Protein AF-A0A7W2RHX0-F1 (afdb_monomer_lite)

Structure (mmCIF, N/CA/C/O backbone):
data_AF-A0A7W2RHX0-F1
#
_entry.id   AF-A0A7W2RHX0-F1
#
loop_
_atom_site.group_PDB
_atom_site.id
_atom_site.type_symbol
_atom_site.label_atom_id
_atom_site.label_alt_id
_atom_site.label_comp_id
_atom_site.label_asym_id
_atom_site.label_entity_id
_atom_site.label_seq_id
_atom_site.pdbx_PDB_ins_code
_atom_site.Cartn_x
_atom_site.Cartn_y
_atom_site.Cartn_z
_atom_site.occupancy
_atom_site.B_iso_or_equiv
_atom_site.auth_seq_id
_atom_site.auth_comp_id
_atom_site.auth_asym_id
_atom_site.auth_atom_id
_atom_site.pdbx_PDB_model_num
ATOM 1 N N . MET A 1 1 ? 0.664 -0.333 23.171 1.00 45.25 1 MET A N 1
ATOM 2 C CA . MET A 1 1 ? -0.673 -0.548 23.760 1.00 45.25 1 MET A CA 1
ATOM 3 C C . MET A 1 1 ? -0.783 0.353 24.976 1.00 45.25 1 MET A C 1
ATOM 5 O O . MET A 1 1 ? -0.048 0.143 25.928 1.00 45.25 1 MET A O 1
ATOM 9 N N . SER A 1 2 ? -1.565 1.429 24.883 1.00 47.72 2 SER A N 1
ATOM 10 C CA . SER A 1 2 ? -1.756 2.383 25.981 1.00 47.72 2 SER A CA 1
ATOM 11 C C . SER A 1 2 ? -2.879 1.866 26.875 1.00 47.72 2 SER A C 1
ATOM 13 O O . SER A 1 2 ? -4.022 1.793 26.433 1.00 47.72 2 SER A O 1
ATOM 15 N N . THR A 1 3 ? -2.561 1.454 28.100 1.00 50.91 3 THR A N 1
ATOM 16 C CA . THR A 1 3 ? -3.555 1.149 29.136 1.00 50.91 3 THR A CA 1
ATOM 17 C C . THR A 1 3 ? -3.892 2.443 29.871 1.00 50.91 3 THR A C 1
ATOM 19 O O . THR A 1 3 ? -3.377 2.704 30.957 1.00 50.91 3 THR A O 1
ATOM 22 N N . SER A 1 4 ? -4.690 3.303 29.242 1.00 60.25 4 SER A N 1
ATOM 23 C CA . SER A 1 4 ? -5.263 4.465 29.919 1.00 60.25 4 SER A CA 1
ATOM 24 C C . SER A 1 4 ? -6.520 4.035 30.666 1.00 60.25 4 SER A C 1
ATOM 26 O O . SER A 1 4 ? -7.445 3.524 30.036 1.00 60.25 4 SER A O 1
ATOM 28 N N . ASP A 1 5 ? -6.568 4.271 31.977 1.00 71.38 5 ASP A N 1
ATOM 29 C CA . ASP A 1 5 ? -7.815 4.250 32.745 1.00 71.38 5 ASP A CA 1
ATOM 30 C C . ASP A 1 5 ? -8.646 5.477 32.342 1.00 71.38 5 ASP A C 1
ATOM 32 O O . ASP A 1 5 ? -8.520 6.573 32.886 1.00 71.38 5 ASP A O 1
ATOM 36 N N . SER A 1 6 ? -9.367 5.332 31.236 1.00 82.12 6 SER A N 1
ATOM 37 C CA . SER A 1 6 ? -10.177 6.377 30.627 1.00 82.12 6 SER A CA 1
ATOM 38 C C . SER A 1 6 ? -11.304 5.717 29.853 1.00 82.12 6 SER A C 1
ATOM 40 O O . SER A 1 6 ? -11.085 4.776 29.092 1.00 82.12 6 SER A O 1
ATOM 42 N N . ALA A 1 7 ? -12.512 6.261 29.989 1.00 87.31 7 ALA A N 1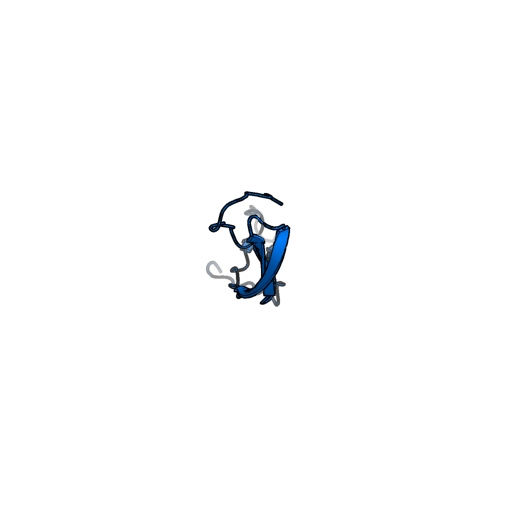
ATOM 43 C CA . ALA A 1 7 ? -13.662 5.844 29.191 1.00 87.31 7 ALA A CA 1
ATOM 44 C C . ALA A 1 7 ? -13.509 6.184 27.695 1.00 87.31 7 ALA A C 1
ATOM 46 O O . ALA A 1 7 ? -14.276 5.700 26.868 1.00 87.31 7 ALA A O 1
ATOM 47 N N . SER A 1 8 ? -12.534 7.028 27.341 1.00 89.31 8 SER A N 1
ATOM 48 C CA . SER A 1 8 ? -12.247 7.413 25.960 1.00 89.31 8 SER A CA 1
ATOM 49 C C . SER A 1 8 ? -10.810 7.077 25.574 1.00 89.31 8 SER A C 1
ATOM 51 O O . SER A 1 8 ? -9.876 7.260 26.357 1.00 89.31 8 SER A O 1
ATOM 53 N N . THR A 1 9 ? -10.646 6.603 24.343 1.00 91.06 9 THR A N 1
ATOM 54 C CA . THR A 1 9 ? -9.353 6.338 23.713 1.00 91.06 9 THR A CA 1
ATOM 55 C C . THR A 1 9 ? -9.422 6.727 22.242 1.00 91.06 9 THR A C 1
ATOM 57 O O . THR A 1 9 ? -10.505 6.782 21.654 1.00 91.06 9 THR A O 1
ATOM 60 N N . SER A 1 10 ? -8.272 7.009 21.643 1.00 91.94 10 SER A N 1
ATOM 61 C CA . SER A 1 10 ? -8.144 7.269 20.215 1.00 91.94 10 SER A CA 1
ATOM 62 C C . SER A 1 10 ? -6.963 6.491 19.653 1.00 91.94 10 SER A C 1
ATOM 64 O O . SER A 1 10 ? -5.979 6.212 20.340 1.00 91.94 10 SER A O 1
ATOM 66 N N . PHE A 1 11 ? -7.072 6.118 18.386 1.00 91.69 11 PHE A N 1
ATOM 67 C CA . PHE A 1 11 ? -5.993 5.499 17.635 1.00 91.69 11 PHE A CA 1
ATOM 68 C C . PHE A 1 11 ? -6.049 5.994 16.192 1.00 9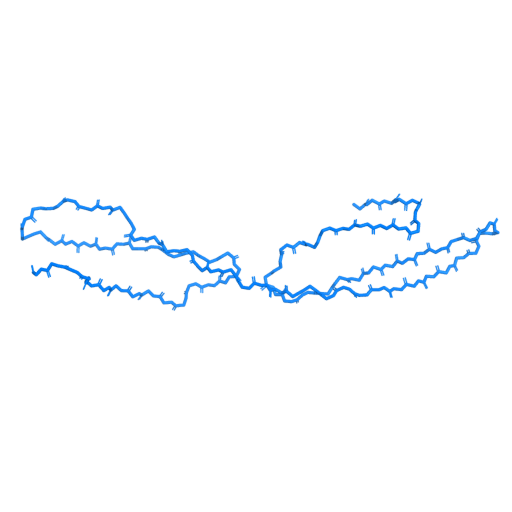1.69 11 PHE A C 1
ATOM 70 O O . PHE A 1 11 ? -7.080 6.484 15.732 1.00 91.69 11 PHE A O 1
ATOM 77 N N . ILE A 1 12 ? -4.928 5.869 15.493 1.00 93.62 12 ILE A N 1
ATOM 78 C CA . ILE A 1 12 ? -4.850 6.093 14.053 1.00 93.62 12 ILE A CA 1
ATOM 79 C C . ILE A 1 12 ? -4.829 4.717 13.395 1.00 93.62 12 ILE A C 1
ATOM 81 O O . ILE A 1 12 ? -4.044 3.858 13.799 1.00 93.62 12 ILE A O 1
ATOM 85 N N . THR A 1 13 ? -5.710 4.489 12.423 1.00 91.50 13 THR A N 1
ATOM 86 C CA . THR A 1 13 ? -5.726 3.245 11.645 1.00 91.50 13 THR A CA 1
ATOM 87 C C . THR A 1 13 ? -4.429 3.126 10.840 1.00 91.50 13 THR A C 1
ATOM 89 O O . THR A 1 13 ? -4.008 4.130 10.258 1.00 91.50 13 THR A O 1
ATOM 92 N N . PRO A 1 14 ? -3.783 1.948 10.796 1.00 90.12 14 PRO A N 1
ATOM 93 C CA . PRO A 1 14 ? -2.604 1.759 9.961 1.00 90.12 14 PRO A CA 1
ATOM 94 C C . PRO A 1 14 ? -2.980 1.788 8.474 1.00 90.12 14 PRO A C 1
ATOM 96 O O . PRO A 1 14 ? -4.150 1.671 8.109 1.00 90.12 14 PRO A O 1
ATOM 99 N N . GLU A 1 15 ? -1.967 1.913 7.623 1.00 88.19 15 GLU A N 1
ATOM 100 C CA . GLU A 1 15 ? -2.093 1.552 6.213 1.00 88.19 15 GLU A CA 1
ATOM 101 C C . GLU A 1 15 ? -2.312 0.036 6.108 1.00 88.19 15 GLU A C 1
ATOM 103 O O . GLU A 1 15 ? -1.659 -0.741 6.811 1.00 88.19 15 GLU A O 1
ATOM 108 N N . VAL A 1 16 ? -3.257 -0.376 5.267 1.00 89.25 16 VAL A N 1
ATOM 109 C CA . VAL A 1 16 ? -3.642 -1.778 5.070 1.00 89.25 16 VAL A CA 1
ATOM 110 C C . VAL A 1 16 ? -3.599 -2.086 3.581 1.00 89.25 16 VAL A C 1
ATOM 112 O O . VAL A 1 16 ? -4.010 -1.260 2.781 1.00 89.25 16 VAL A O 1
ATOM 115 N N . THR A 1 17 ? -3.125 -3.267 3.188 1.00 85.56 17 THR A N 1
ATOM 116 C CA . THR A 1 17 ? -3.096 -3.675 1.766 1.00 85.56 17 THR A CA 1
ATOM 117 C C . THR A 1 17 ? -4.414 -4.305 1.309 1.00 85.56 17 THR A C 1
ATOM 119 O O . THR A 1 17 ? -4.648 -4.502 0.121 1.00 85.56 17 THR A O 1
ATOM 122 N N . ASN A 1 18 ? -5.301 -4.629 2.253 1.00 88.94 18 ASN A N 1
ATOM 123 C CA . ASN A 1 18 ? -6.638 -5.174 2.031 1.00 88.94 18 ASN A CA 1
ATOM 124 C C . ASN A 1 18 ? -7.615 -4.568 3.048 1.00 88.94 18 ASN A C 1
ATOM 126 O O . ASN A 1 18 ? -7.195 -3.956 4.023 1.00 88.94 18 ASN A O 1
ATOM 130 N N . ASN A 1 19 ? -8.924 -4.748 2.851 1.00 93.50 19 ASN A N 1
ATOM 131 C CA . ASN A 1 19 ? -9.896 -4.369 3.878 1.00 93.50 19 ASN A CA 1
ATOM 132 C C . ASN A 1 19 ? -9.661 -5.193 5.152 1.00 93.50 19 ASN A C 1
ATOM 134 O O . ASN A 1 19 ? -9.596 -6.423 5.091 1.00 93.50 19 ASN A O 1
ATOM 138 N N . GLU A 1 20 ? -9.597 -4.525 6.300 1.00 95.75 20 GLU A N 1
ATOM 139 C CA . GLU A 1 20 ? -9.315 -5.144 7.594 1.00 95.75 20 GLU A CA 1
ATOM 140 C C . GLU A 1 20 ? -10.340 -4.745 8.659 1.00 95.75 20 GLU A C 1
ATOM 142 O O . GLU A 1 20 ? -10.972 -3.688 8.597 1.00 95.75 20 GLU A O 1
ATOM 147 N N . VAL A 1 21 ? -10.503 -5.604 9.667 1.00 96.75 21 VAL A N 1
ATOM 148 C CA . VAL A 1 21 ? -11.405 -5.371 10.800 1.00 96.75 21 VAL A CA 1
ATOM 149 C C . VAL A 1 21 ? -10.601 -5.346 12.092 1.00 96.75 21 VAL A C 1
ATOM 151 O O . VAL A 1 21 ? -9.991 -6.342 12.477 1.00 96.75 21 VAL A O 1
ATOM 154 N N . PHE A 1 22 ? -10.657 -4.221 12.801 1.00 95.94 22 PHE A N 1
ATOM 155 C CA . PHE A 1 22 ? -10.044 -4.052 14.116 1.00 95.94 22 PHE A CA 1
ATOM 156 C C . PHE A 1 22 ? -11.117 -4.201 15.191 1.00 95.94 22 PHE A C 1
ATOM 158 O O . PHE A 1 22 ? -12.135 -3.513 15.151 1.00 95.94 22 PHE A O 1
ATOM 165 N N . THR A 1 23 ? -10.900 -5.089 16.160 1.00 96.31 23 THR A N 1
ATOM 166 C CA . THR A 1 23 ? -11.820 -5.279 17.290 1.00 96.31 23 THR A CA 1
ATOM 167 C C . THR A 1 23 ? -11.214 -4.694 18.554 1.00 96.31 23 THR A C 1
ATOM 169 O O . THR A 1 23 ? -10.066 -4.985 18.887 1.00 96.31 23 THR A O 1
ATOM 172 N N . PHE A 1 24 ? -11.997 -3.893 19.267 1.00 95.00 24 PHE A N 1
ATOM 173 C CA . PHE A 1 24 ? -11.619 -3.309 20.547 1.00 95.00 24 PHE A CA 1
ATOM 174 C C . PHE A 1 24 ? -12.583 -3.779 21.627 1.00 95.00 24 PHE A C 1
ATOM 176 O O . PHE A 1 24 ? -13.786 -3.876 21.386 1.00 95.00 24 PHE A O 1
ATOM 183 N N . THR A 1 25 ? -12.051 -4.026 22.821 1.00 95.56 25 THR A N 1
ATOM 184 C CA . THR A 1 25 ? -12.827 -4.436 23.993 1.00 95.56 25 THR A CA 1
ATOM 185 C C . THR A 1 25 ? -12.723 -3.363 25.065 1.00 95.56 25 THR A C 1
ATOM 187 O O . THR A 1 25 ? -11.617 -3.002 25.472 1.00 95.56 25 THR A O 1
ATOM 190 N N . LEU A 1 26 ? -13.866 -2.877 25.541 1.00 94.81 26 LEU A N 1
ATOM 191 C CA . LEU A 1 26 ? -13.968 -2.075 26.753 1.00 94.81 26 LEU A CA 1
ATOM 192 C C . LEU A 1 26 ? -14.243 -3.010 27.929 1.00 94.81 26 LEU A C 1
ATOM 194 O O . LEU A 1 26 ? -15.209 -3.765 27.884 1.00 94.81 26 LEU A O 1
ATOM 198 N N . THR A 1 27 ? -13.438 -2.920 28.985 1.00 95.50 27 THR A N 1
ATOM 199 C CA . THR A 1 27 ? -13.707 -3.558 30.280 1.00 95.50 27 THR A CA 1
ATOM 200 C C . THR A 1 27 ? -13.977 -2.467 31.304 1.00 95.50 27 THR A C 1
ATOM 202 O O . THR A 1 27 ? -13.151 -1.573 31.472 1.00 95.50 27 THR A O 1
ATOM 205 N N . VAL A 1 28 ? -15.110 -2.543 31.995 1.00 95.44 28 VAL A N 1
ATOM 206 C CA . VAL A 1 28 ? -15.445 -1.674 33.130 1.00 95.44 28 VAL A CA 1
ATOM 207 C C . VAL A 1 28 ? -15.393 -2.483 34.420 1.00 95.44 28 VAL A C 1
ATOM 209 O O . VAL A 1 28 ? -15.836 -3.631 34.429 1.00 95.44 28 VAL A O 1
ATOM 212 N N . THR A 1 29 ? -14.870 -1.885 35.488 1.00 96.06 29 THR A N 1
ATOM 213 C CA . THR A 1 29 ? -14.787 -2.469 36.835 1.00 96.06 29 THR A CA 1
ATOM 214 C C . THR A 1 29 ? -15.466 -1.518 37.817 1.00 96.06 29 THR A C 1
ATOM 216 O O . THR A 1 29 ? -15.174 -0.323 37.784 1.00 96.06 29 THR A O 1
ATOM 219 N N . ASP A 1 30 ? -16.372 -2.008 38.663 1.00 96.69 30 ASP A N 1
ATOM 220 C CA . ASP A 1 30 ? -16.992 -1.195 39.716 1.00 96.69 30 ASP A CA 1
ATOM 221 C C . ASP A 1 30 ? -16.130 -1.123 40.993 1.00 96.69 30 ASP A C 1
ATOM 223 O O . ASP A 1 30 ? -15.062 -1.730 41.097 1.00 96.69 30 ASP A O 1
ATOM 227 N N . ASN A 1 31 ? -16.580 -0.353 41.986 1.00 96.19 31 ASN A N 1
ATOM 228 C CA . ASN A 1 31 ? -15.857 -0.161 43.248 1.00 96.19 31 ASN A CA 1
ATOM 229 C C . ASN A 1 31 ? -15.898 -1.382 44.184 1.00 96.19 31 ASN A C 1
ATOM 231 O O . ASN A 1 31 ? -15.229 -1.367 45.218 1.00 96.19 31 ASN A O 1
ATOM 235 N N . GLU A 1 32 ? -16.687 -2.403 43.855 1.00 97.81 32 GLU A N 1
ATOM 236 C CA . GLU A 1 32 ? -16.739 -3.686 44.562 1.00 97.81 32 GLU A CA 1
ATOM 237 C C . GLU A 1 32 ? -15.909 -4.762 43.835 1.00 97.81 32 GLU A C 1
ATOM 239 O O . GLU A 1 32 ? -15.760 -5.880 44.330 1.00 97.81 32 GLU A O 1
ATOM 244 N N . GLY A 1 33 ? -15.301 -4.409 42.695 1.00 96.38 33 GLY A N 1
ATOM 245 C CA . GLY A 1 33 ? -14.415 -5.260 41.908 1.00 96.38 33 GLY A CA 1
ATOM 246 C C . GLY A 1 33 ? -15.126 -6.122 40.863 1.00 96.38 33 GLY A C 1
ATOM 247 O O . GLY A 1 33 ? -14.465 -6.946 40.224 1.00 96.38 33 GLY A O 1
ATOM 248 N N . ALA A 1 34 ? -16.436 -5.959 40.655 1.00 97.94 34 ALA A N 1
ATOM 249 C CA . ALA A 1 34 ? -17.143 -6.659 39.588 1.00 97.94 34 ALA A CA 1
ATOM 250 C C . ALA A 1 34 ? -16.811 -6.035 38.229 1.00 97.94 34 ALA A C 1
ATOM 252 O O . ALA A 1 34 ? -16.650 -4.821 38.113 1.00 97.94 34 ALA A O 1
ATOM 253 N N . THR A 1 35 ? -16.719 -6.865 37.186 1.00 97.81 35 THR A N 1
ATOM 254 C CA . THR A 1 35 ? -16.339 -6.416 35.842 1.00 97.81 35 THR A CA 1
ATOM 255 C C . THR A 1 35 ? -17.372 -6.775 34.783 1.00 97.81 35 THR A C 1
ATOM 257 O O . THR A 1 35 ? -18.104 -7.762 34.895 1.00 97.81 35 THR A O 1
ATOM 260 N N . LYS A 1 36 ? -17.424 -5.972 33.719 1.00 98.12 36 LYS A N 1
ATOM 261 C CA . LYS A 1 36 ? -18.199 -6.262 32.509 1.00 98.12 36 LYS A CA 1
ATOM 262 C C . LYS A 1 36 ? -17.437 -5.797 31.276 1.00 98.12 36 LYS A C 1
ATOM 264 O O . LYS A 1 36 ? -16.691 -4.824 31.344 1.00 98.12 36 LYS A O 1
ATOM 269 N N . THR A 1 37 ? -17.645 -6.479 30.154 1.00 97.50 37 THR A N 1
ATOM 270 C CA . THR A 1 37 ? -17.000 -6.149 28.882 1.00 97.50 37 THR A CA 1
ATOM 271 C C . THR A 1 37 ? -18.006 -5.868 27.776 1.00 97.50 37 THR A C 1
ATOM 273 O O . THR A 1 37 ? -19.089 -6.455 27.768 1.00 97.50 37 THR A O 1
ATOM 276 N N . ASP A 1 38 ? -17.615 -5.032 26.821 1.00 97.56 38 ASP A N 1
ATOM 277 C CA . ASP A 1 38 ? -18.307 -4.829 25.548 1.00 97.56 38 ASP A CA 1
ATOM 278 C C . ASP A 1 38 ? -17.290 -4.675 24.408 1.00 97.56 38 ASP A C 1
ATOM 280 O O . ASP A 1 38 ? -16.142 -4.291 24.650 1.00 97.56 38 ASP A O 1
ATOM 284 N N . THR A 1 39 ? -17.686 -4.992 23.176 1.00 97.19 39 THR A N 1
ATOM 285 C CA . THR A 1 39 ? -16.791 -4.982 22.009 1.00 97.19 39 THR A CA 1
ATOM 286 C C . THR A 1 39 ? -17.315 -4.106 20.886 1.00 97.19 39 THR A C 1
ATOM 288 O O . THR A 1 39 ? -18.499 -4.147 20.563 1.00 97.19 39 THR A O 1
ATOM 291 N N . ILE A 1 40 ? -16.408 -3.402 20.213 1.00 96.50 40 ILE A N 1
ATOM 292 C CA . ILE A 1 40 ? -16.688 -2.653 18.987 1.00 96.50 40 ILE A CA 1
ATOM 293 C C . ILE A 1 40 ? -15.765 -3.113 17.858 1.00 96.50 40 ILE A C 1
ATOM 295 O O . ILE A 1 40 ? -14.592 -3.419 18.080 1.00 96.50 40 ILE A O 1
ATOM 299 N N . THR A 1 41 ? -16.292 -3.133 16.636 1.00 97.12 41 THR A N 1
ATOM 300 C CA . THR A 1 41 ? -15.537 -3.426 15.413 1.00 97.12 41 THR A CA 1
ATOM 301 C C . THR A 1 41 ? -15.376 -2.171 14.566 1.00 97.12 41 THR A C 1
ATOM 303 O O . THR A 1 41 ? -16.360 -1.487 14.279 1.00 97.12 41 THR A O 1
ATOM 306 N N . ILE A 1 42 ? -14.157 -1.911 14.107 1.00 97.19 42 ILE A N 1
ATOM 307 C CA . ILE A 1 42 ? -13.820 -0.845 13.165 1.00 97.19 42 ILE A CA 1
ATOM 308 C C . ILE A 1 42 ? -13.445 -1.493 11.832 1.00 97.19 42 ILE A C 1
ATOM 310 O O . ILE A 1 42 ? -12.474 -2.244 11.763 1.00 97.19 42 ILE A O 1
ATOM 314 N N . ASN A 1 43 ? -14.217 -1.206 10.782 1.00 96.56 43 ASN A N 1
ATOM 315 C CA . ASN A 1 43 ? -13.931 -1.665 9.422 1.00 96.56 43 ASN A CA 1
ATOM 316 C C . ASN A 1 43 ? -13.035 -0.634 8.727 1.00 96.56 43 ASN A C 1
ATOM 318 O O . ASN A 1 43 ? -13.470 0.494 8.482 1.00 96.56 43 ASN A O 1
ATOM 322 N N . VAL A 1 44 ? -11.798 -1.015 8.424 1.00 95.94 44 VAL A N 1
ATOM 323 C CA . VAL A 1 44 ? -10.818 -0.189 7.716 1.00 95.94 44 VAL A CA 1
ATOM 324 C C . VAL A 1 44 ? -10.772 -0.659 6.269 1.00 95.94 44 VAL A C 1
ATOM 326 O O . VAL A 1 44 ? -10.374 -1.784 5.984 1.00 95.94 44 VAL A O 1
ATOM 329 N N . ASN 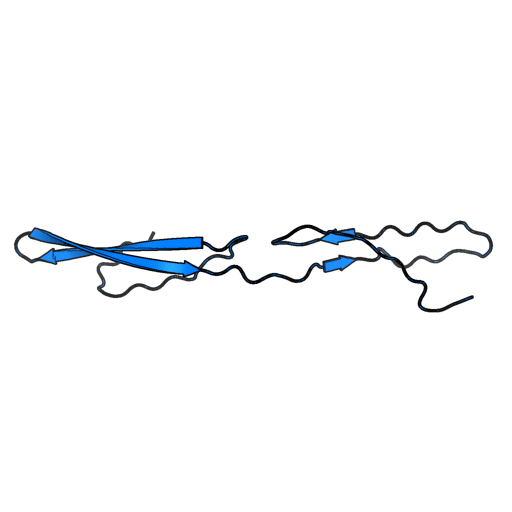A 1 45 ? -11.220 0.194 5.352 1.00 94.69 45 ASN A N 1
ATOM 330 C CA . ASN A 1 45 ? -11.167 -0.105 3.925 1.00 94.69 45 ASN A CA 1
ATOM 331 C C . ASN A 1 45 ? -9.788 0.262 3.374 1.00 94.69 45 ASN A C 1
ATOM 333 O O . ASN A 1 45 ? -9.301 1.359 3.659 1.00 94.69 45 ASN A O 1
ATOM 337 N N . ASN A 1 46 ? -9.203 -0.612 2.552 1.00 92.44 46 ASN A N 1
ATOM 338 C CA . ASN A 1 46 ? -8.043 -0.230 1.757 1.00 92.44 46 ASN A CA 1
ATOM 339 C C . ASN A 1 46 ? -8.454 0.846 0.738 1.00 92.44 46 ASN A C 1
ATOM 341 O O . ASN A 1 46 ? -9.530 0.777 0.133 1.00 92.44 46 ASN A O 1
ATOM 345 N N . VAL A 1 47 ? -7.580 1.826 0.538 1.00 92.69 47 VAL A N 1
ATOM 346 C CA . VAL A 1 47 ? -7.707 2.857 -0.487 1.00 92.69 47 VAL A CA 1
ATOM 347 C C . VAL A 1 47 ? -6.529 2.702 -1.436 1.0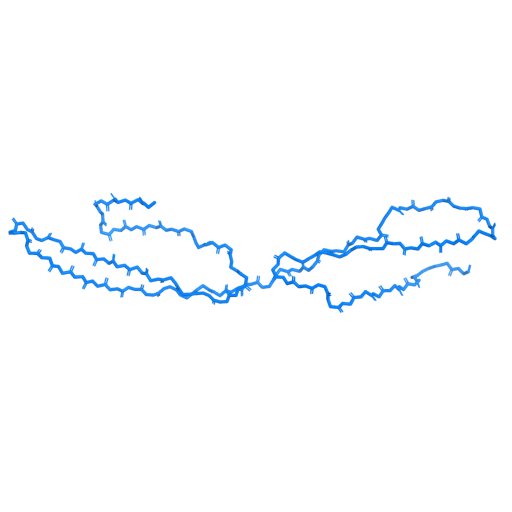0 92.69 47 VAL A C 1
ATOM 349 O O . VAL A 1 47 ? -5.400 2.957 -1.044 1.00 92.69 47 VAL A O 1
ATOM 352 N N . ASN A 1 48 ? -6.821 2.323 -2.684 1.00 91.62 48 ASN A N 1
ATOM 353 C CA . ASN A 1 48 ? -5.807 2.053 -3.700 1.00 91.62 48 ASN A CA 1
ATOM 354 C C . ASN A 1 48 ? -4.837 3.228 -3.884 1.00 91.62 48 ASN A C 1
ATOM 356 O O . ASN A 1 48 ? -5.274 4.338 -4.224 1.00 91.62 48 ASN A O 1
ATOM 360 N N . ILE A 1 49 ? -3.536 2.961 -3.792 1.00 90.62 49 ILE A N 1
ATOM 361 C CA . ILE A 1 49 ? -2.488 3.932 -4.113 1.00 90.62 49 ILE A CA 1
ATOM 362 C C . ILE A 1 49 ? -2.126 3.806 -5.600 1.00 90.62 49 ILE A C 1
ATOM 364 O O . ILE A 1 49 ? -2.135 2.733 -6.194 1.00 90.62 49 ILE A O 1
ATOM 368 N N . LEU A 1 50 ? -1.901 4.939 -6.274 1.00 94.31 50 LEU A N 1
ATOM 369 C CA . LEU A 1 50 ? -1.506 4.907 -7.685 1.00 94.31 50 LEU A CA 1
ATOM 370 C C . LEU A 1 50 ? -0.066 4.393 -7.821 1.00 94.31 50 LEU A C 1
ATOM 372 O O . LEU A 1 50 ? 0.796 4.817 -7.045 1.00 94.31 50 LEU A O 1
ATOM 376 N N . PRO A 1 51 ? 0.238 3.578 -8.848 1.00 97.25 51 PRO A N 1
ATOM 377 C CA . PRO A 1 51 ? 1.605 3.155 -9.095 1.00 97.25 51 PRO A CA 1
ATOM 378 C C . PRO A 1 51 ? 2.480 4.350 -9.489 1.00 97.25 51 PRO A C 1
ATOM 380 O O . PRO A 1 51 ? 2.040 5.292 -10.155 1.00 97.25 51 PRO A O 1
ATOM 383 N N . SER A 1 52 ? 3.756 4.276 -9.131 1.00 98.00 52 SER A N 1
ATOM 384 C CA . SER A 1 52 ? 4.792 5.195 -9.594 1.00 98.00 52 SER A CA 1
ATOM 385 C C . SER A 1 52 ? 5.472 4.636 -10.841 1.00 98.00 52 SER A C 1
ATOM 387 O O . SER A 1 52 ? 5.837 3.459 -10.882 1.00 98.00 52 SER A O 1
ATOM 389 N N . ALA A 1 53 ? 5.660 5.486 -11.851 1.00 98.44 53 ALA A N 1
ATOM 390 C CA . ALA A 1 53 ? 6.333 5.148 -13.100 1.00 98.44 53 ALA A CA 1
ATOM 391 C C . ALA A 1 53 ? 7.662 5.902 -13.224 1.00 98.44 53 ALA A 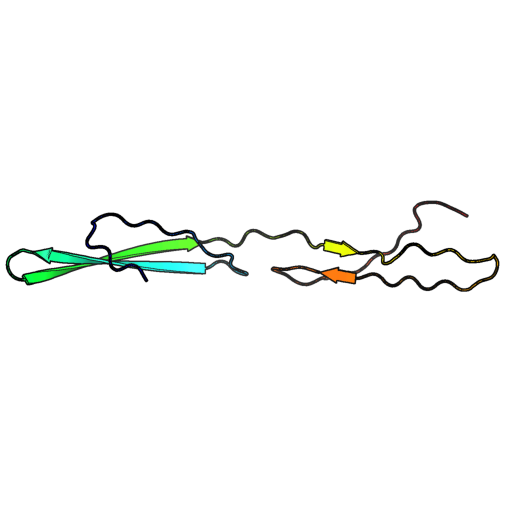C 1
ATOM 393 O O . ALA A 1 53 ? 7.726 7.117 -13.032 1.00 98.44 53 ALA A O 1
ATOM 394 N N . ASN A 1 54 ? 8.719 5.186 -13.598 1.00 98.31 54 ASN A N 1
ATOM 395 C CA . ASN A 1 54 ? 10.050 5.728 -13.837 1.00 98.31 54 ASN A CA 1
ATOM 396 C C . ASN A 1 54 ? 10.551 5.265 -15.211 1.00 98.31 54 ASN A C 1
ATOM 398 O O . ASN A 1 54 ? 10.764 4.076 -15.432 1.00 98.31 54 ASN A O 1
ATOM 402 N N . ALA A 1 55 ? 10.756 6.205 -16.135 1.00 98.31 55 ALA A N 1
ATOM 403 C CA . ALA A 1 55 ? 11.217 5.917 -17.496 1.00 98.31 55 ALA A CA 1
ATOM 404 C C . ALA A 1 55 ? 12.743 5.701 -17.610 1.00 98.31 55 ALA A C 1
ATOM 406 O O . ALA A 1 55 ? 13.254 5.494 -18.710 1.00 98.31 55 ALA A O 1
ATOM 407 N N . GLY A 1 56 ? 13.474 5.755 -16.495 1.00 97.94 56 GLY A N 1
ATOM 408 C CA . GLY A 1 56 ? 14.932 5.751 -16.479 1.00 97.94 56 GLY A CA 1
ATOM 409 C C . GLY A 1 56 ? 15.525 7.141 -16.724 1.00 97.94 56 GLY A C 1
ATOM 410 O O . GLY A 1 56 ? 14.822 8.151 -16.781 1.00 97.94 56 GLY A O 1
ATOM 411 N N . ALA A 1 57 ? 16.852 7.202 -16.827 1.00 97.75 57 ALA A N 1
ATOM 412 C CA . ALA A 1 57 ? 17.562 8.449 -17.091 1.00 97.75 57 ALA A CA 1
ATOM 413 C C . ALA A 1 57 ? 17.459 8.854 -18.569 1.00 97.75 57 ALA A C 1
ATOM 415 O O . ALA A 1 57 ? 17.447 8.007 -19.463 1.00 97.75 57 ALA A O 1
ATOM 416 N N . ASN A 1 58 ? 17.468 10.163 -18.822 1.00 97.94 58 ASN A N 1
ATOM 417 C CA . ASN A 1 58 ? 17.579 10.691 -20.179 1.00 97.94 58 ASN A CA 1
ATOM 418 C C . ASN A 1 58 ? 18.903 10.244 -20.813 1.00 97.94 58 ASN A C 1
ATOM 420 O O . ASN A 1 58 ? 19.947 10.252 -20.160 1.00 97.94 58 ASN A O 1
ATOM 424 N N . GLN A 1 59 ? 18.857 9.895 -22.097 1.00 97.69 59 GLN A N 1
ATOM 425 C CA . GLN A 1 59 ? 20.015 9.421 -22.851 1.00 97.69 59 GLN A CA 1
ATOM 426 C C . GLN A 1 59 ? 20.413 10.447 -23.916 1.00 97.69 59 GLN A C 1
ATOM 428 O O . GLN A 1 59 ? 19.558 11.106 -24.505 1.00 97.69 59 GLN A O 1
ATOM 433 N N . ILE A 1 60 ? 21.715 10.567 -24.166 1.00 97.81 60 ILE A N 1
ATOM 434 C CA . ILE A 1 60 ? 22.281 11.332 -25.281 1.00 97.81 60 ILE A CA 1
ATOM 435 C C . ILE A 1 60 ? 23.082 10.336 -26.114 1.00 97.81 60 ILE A C 1
ATOM 437 O O . ILE A 1 60 ? 24.000 9.705 -25.594 1.00 97.81 60 ILE A O 1
ATOM 441 N N . VAL A 1 61 ? 22.723 10.180 -27.386 1.00 97.69 61 VAL A N 1
ATOM 442 C CA . VAL A 1 61 ? 23.346 9.222 -28.308 1.00 97.69 61 VAL A CA 1
ATOM 443 C C . VAL A 1 61 ? 23.604 9.881 -29.659 1.00 97.69 61 VAL A C 1
ATOM 445 O O . VAL A 1 61 ? 22.932 10.849 -30.013 1.00 97.69 61 VAL A O 1
ATOM 448 N N . ASN A 1 62 ? 24.570 9.354 -30.408 1.00 98.12 62 ASN A N 1
ATOM 449 C CA . ASN A 1 62 ? 24.810 9.767 -31.791 1.00 98.12 62 ASN A CA 1
ATOM 450 C C . ASN A 1 62 ? 23.837 9.050 -32.739 1.00 98.12 62 ASN A C 1
ATOM 452 O O . ASN A 1 62 ? 23.250 8.021 -32.384 1.00 98.12 62 ASN A O 1
ATOM 456 N N . GLU A 1 63 ? 23.694 9.552 -33.963 1.00 96.50 63 GLU A N 1
ATOM 457 C CA . GLU A 1 63 ? 22.914 8.886 -35.002 1.00 96.50 63 GLU A CA 1
ATOM 458 C C . GLU A 1 63 ? 23.420 7.464 -35.293 1.00 96.50 63 GLU A C 1
ATOM 460 O O . GLU A 1 63 ? 24.590 7.140 -35.084 1.00 96.50 63 GLU A O 1
ATOM 465 N N . ASN A 1 64 ? 22.524 6.604 -35.789 1.00 96.88 64 ASN A N 1
ATOM 466 C CA . ASN A 1 64 ? 22.804 5.191 -36.076 1.00 96.88 64 ASN A CA 1
ATOM 467 C C . ASN A 1 64 ? 23.287 4.376 -34.857 1.00 96.88 64 ASN A C 1
ATOM 469 O O . ASN A 1 64 ? 23.952 3.353 -35.020 1.00 96.88 64 ASN A O 1
ATOM 473 N N . THR A 1 65 ? 22.938 4.811 -33.643 1.00 98.00 65 THR A N 1
ATOM 474 C CA . THR A 1 65 ? 23.192 4.074 -32.399 1.00 98.00 65 THR A CA 1
ATOM 475 C C . THR A 1 65 ? 21.935 3.320 -31.971 1.00 98.00 65 THR A C 1
ATOM 477 O O . THR A 1 65 ? 20.844 3.887 -31.950 1.00 98.00 65 THR A O 1
ATOM 480 N N . GLU A 1 66 ? 22.079 2.047 -31.603 1.00 97.44 66 GLU A N 1
ATOM 481 C CA . GLU A 1 66 ? 21.004 1.285 -30.961 1.00 97.44 66 GLU A CA 1
ATOM 482 C C . GLU A 1 66 ? 20.766 1.805 -29.534 1.00 97.44 66 GLU A C 1
ATOM 484 O O . GLU A 1 66 ? 21.704 1.946 -28.748 1.00 97.44 66 GLU A O 1
ATOM 489 N N . VAL A 1 67 ? 19.505 2.089 -29.196 1.00 97.19 67 VAL A N 1
ATOM 490 C CA . VAL A 1 67 ? 19.094 2.603 -27.882 1.00 97.19 67 VAL A CA 1
ATOM 491 C C . VAL A 1 67 ? 18.190 1.587 -27.201 1.00 97.19 67 VAL A C 1
ATOM 493 O O . VAL A 1 67 ? 17.199 1.146 -27.779 1.00 97.19 67 VAL A O 1
ATOM 496 N N . SER A 1 68 ? 18.494 1.266 -25.944 1.00 97.12 68 SER A N 1
ATOM 497 C CA . SER A 1 68 ? 17.623 0.467 -25.081 1.00 97.12 68 SER A CA 1
ATOM 498 C C . SER A 1 68 ? 16.983 1.355 -24.015 1.00 97.12 68 SER A C 1
ATOM 500 O O . SER A 1 68 ? 17.665 2.147 -23.360 1.00 97.12 68 SER A O 1
ATOM 502 N N . LEU A 1 69 ? 15.666 1.234 -23.844 1.00 97.31 69 LEU A N 1
ATOM 503 C CA . LEU A 1 69 ? 14.909 1.917 -22.796 1.00 97.31 69 LEU A CA 1
ATOM 504 C C . LEU A 1 69 ? 14.619 0.926 -21.672 1.00 97.31 69 LEU A C 1
ATOM 506 O O . LEU A 1 69 ? 14.033 -0.131 -21.905 1.00 97.31 69 LEU A O 1
ATOM 510 N N . LEU A 1 70 ? 15.003 1.283 -20.448 1.00 96.56 70 LEU A N 1
ATOM 511 C CA . LEU A 1 70 ? 14.743 0.477 -19.262 1.00 96.56 70 LEU A CA 1
ATOM 512 C C . LEU A 1 70 ? 13.933 1.294 -18.260 1.00 96.56 70 LEU A C 1
ATOM 514 O O . LEU A 1 70 ? 14.463 2.170 -17.579 1.00 96.56 70 LEU A O 1
ATOM 518 N N . GLY A 1 71 ? 12.639 0.993 -18.196 1.00 97.06 71 GLY A N 1
ATOM 519 C CA . GLY A 1 71 ? 11.718 1.583 -17.233 1.00 97.06 71 GLY A CA 1
ATOM 520 C C . GLY A 1 71 ? 11.549 0.707 -15.999 1.00 97.06 71 GLY A C 1
ATOM 521 O O . GLY A 1 71 ? 11.828 -0.492 -16.022 1.00 97.06 71 GLY A O 1
ATOM 522 N N . ALA A 1 72 ? 11.047 1.316 -14.934 1.00 98.19 72 ALA A N 1
ATOM 523 C CA .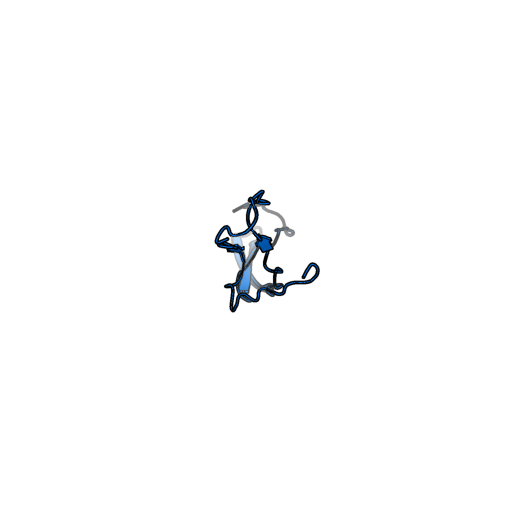 ALA A 1 72 ? 10.641 0.653 -13.709 1.00 98.19 72 ALA A CA 1
ATOM 524 C C . ALA A 1 72 ? 9.283 1.193 -13.251 1.00 98.19 72 ALA A C 1
ATOM 526 O O . ALA A 1 72 ? 8.979 2.376 -13.415 1.00 98.19 72 ALA A O 1
ATOM 527 N N . GLY A 1 73 ? 8.470 0.320 -12.669 1.00 98.06 73 GLY A N 1
ATOM 528 C CA . GLY A 1 73 ? 7.234 0.679 -11.989 1.00 98.06 73 GLY A CA 1
ATOM 529 C C . GLY A 1 73 ? 7.264 0.144 -10.566 1.00 98.06 73 GLY A C 1
ATOM 530 O O . GLY A 1 73 ? 7.830 -0.922 -10.314 1.00 98.06 73 GLY A O 1
ATOM 531 N N . SER A 1 74 ? 6.661 0.875 -9.639 1.00 97.56 74 SER A N 1
ATOM 532 C CA . SER A 1 74 ? 6.485 0.428 -8.257 1.00 97.56 74 SER A CA 1
ATOM 533 C C . SER A 1 74 ? 5.076 0.733 -7.787 1.00 97.56 74 SER A C 1
ATOM 535 O O . SER A 1 74 ? 4.558 1.812 -8.063 1.00 97.56 74 SER A O 1
ATOM 537 N N . ASP A 1 75 ? 4.497 -0.194 -7.044 1.00 95.69 75 ASP A N 1
ATOM 538 C CA . ASP A 1 75 ? 3.171 -0.079 -6.457 1.00 95.69 75 ASP A CA 1
ATOM 539 C C . ASP A 1 75 ? 3.278 -0.548 -5.000 1.00 95.69 75 ASP A C 1
ATOM 541 O O . ASP A 1 75 ? 3.839 -1.616 -4.747 1.00 95.69 75 ASP A O 1
ATOM 545 N N . SER A 1 76 ? 2.894 0.304 -4.047 1.00 91.88 76 SER A N 1
ATOM 546 C CA . SER A 1 76 ? 3.134 0.073 -2.615 1.00 91.88 76 SER A CA 1
ATOM 547 C C . SER A 1 76 ? 2.090 -0.833 -1.974 1.00 91.88 76 SER A C 1
ATOM 549 O O . SER A 1 76 ? 2.418 -1.544 -1.024 1.00 91.88 76 SER A O 1
ATOM 551 N N . ASP A 1 77 ? 0.864 -0.826 -2.492 1.00 90.00 77 ASP A N 1
ATOM 552 C CA . ASP A 1 77 ? -0.243 -1.665 -2.028 1.00 90.00 77 ASP A CA 1
ATOM 553 C C . ASP A 1 77 ? -0.698 -2.688 -3.082 1.00 90.00 77 ASP A C 1
ATOM 555 O O . ASP A 1 77 ? -1.504 -3.568 -2.771 1.00 90.00 77 ASP A O 1
ATOM 559 N N . GLY A 1 78 ? -0.145 -2.634 -4.297 1.00 91.19 78 GLY A N 1
ATOM 560 C CA . GLY A 1 78 ? -0.452 -3.563 -5.380 1.00 91.19 78 GLY A CA 1
ATOM 561 C C . GLY A 1 78 ? 0.762 -4.124 -6.123 1.00 91.19 78 GLY A C 1
ATOM 562 O O . GLY A 1 78 ? 1.850 -4.332 -5.584 1.00 91.19 78 GLY A O 1
ATOM 563 N N . THR A 1 79 ? 0.547 -4.447 -7.400 1.00 94.81 79 THR A N 1
ATOM 564 C CA . THR A 1 79 ? 1.584 -4.964 -8.303 1.00 94.81 79 THR A CA 1
ATOM 565 C C . THR A 1 79 ? 1.415 -4.359 -9.691 1.00 94.81 79 THR A C 1
ATOM 567 O O . THR A 1 79 ? 0.298 -4.156 -10.166 1.00 94.81 79 THR A O 1
ATOM 570 N N . ILE A 1 80 ? 2.528 -4.111 -10.384 1.00 98.00 80 ILE A N 1
ATOM 571 C CA . ILE A 1 80 ? 2.486 -3.563 -11.742 1.00 98.00 80 ILE A CA 1
ATOM 572 C C . ILE A 1 80 ? 1.998 -4.628 -12.725 1.00 98.00 80 ILE A C 1
ATOM 574 O O . ILE A 1 80 ? 2.682 -5.618 -12.976 1.00 98.00 80 ILE A O 1
ATOM 578 N N . ALA A 1 81 ? 0.830 -4.392 -13.322 1.00 97.81 81 ALA A N 1
ATOM 579 C CA . ALA A 1 81 ? 0.211 -5.334 -14.251 1.00 97.81 81 ALA A CA 1
ATOM 580 C C . ALA A 1 81 ? 0.813 -5.299 -15.668 1.00 97.81 81 ALA A C 1
ATOM 582 O O . ALA A 1 81 ? 0.812 -6.314 -16.363 1.00 97.81 81 ALA A O 1
ATOM 583 N N . SER A 1 82 ? 1.291 -4.141 -16.137 1.00 97.81 82 SER A N 1
ATOM 584 C CA . SER A 1 82 ? 1.833 -3.998 -17.496 1.00 97.81 82 SER A CA 1
ATOM 585 C C . SER A 1 82 ? 2.730 -2.768 -17.653 1.00 97.81 82 SER A C 1
ATOM 587 O O . SER A 1 82 ? 2.664 -1.836 -16.854 1.00 97.81 82 SER A O 1
ATOM 589 N N . TYR A 1 83 ? 3.532 -2.766 -18.721 1.00 97.94 83 TYR A N 1
ATOM 590 C CA . TYR A 1 83 ? 4.332 -1.628 -19.175 1.00 97.94 83 TYR A CA 1
ATOM 591 C C . TYR A 1 83 ? 4.026 -1.353 -20.648 1.00 97.94 83 TYR A C 1
ATOM 593 O O . TYR A 1 83 ? 3.984 -2.283 -21.454 1.00 97.94 83 TYR A O 1
ATOM 601 N N . ILE A 1 84 ? 3.834 -0.083 -21.007 1.00 97.94 84 ILE A N 1
ATOM 602 C CA . ILE A 1 84 ? 3.591 0.353 -22.386 1.00 97.94 84 ILE A CA 1
ATOM 603 C C . ILE A 1 84 ? 4.509 1.538 -22.677 1.00 97.94 84 ILE A C 1
ATOM 605 O O . ILE A 1 84 ? 4.519 2.515 -21.932 1.00 97.94 84 ILE A O 1
ATOM 609 N N . TRP A 1 85 ? 5.255 1.455 -23.778 1.00 97.44 85 TRP A N 1
ATOM 610 C CA . TRP A 1 85 ? 6.066 2.551 -24.300 1.00 97.44 85 TRP A CA 1
ATOM 611 C C . TRP A 1 85 ? 5.414 3.125 -25.552 1.00 97.44 85 TRP A C 1
ATOM 613 O O . TRP A 1 85 ? 5.030 2.384 -26.455 1.00 97.44 85 TRP A O 1
ATOM 623 N N . THR A 1 86 ? 5.319 4.450 -25.622 1.00 97.25 86 THR A N 1
ATOM 624 C CA . THR A 1 86 ? 4.806 5.168 -26.793 1.00 97.25 86 THR A CA 1
ATOM 625 C C . THR A 1 86 ? 5.767 6.284 -27.165 1.00 97.25 86 THR A C 1
ATOM 627 O O . THR A 1 86 ? 6.095 7.118 -26.320 1.00 97.25 86 THR A O 1
ATOM 630 N N . GLN A 1 87 ? 6.179 6.344 -28.430 1.00 97.12 87 GLN A N 1
ATOM 631 C CA . GLN A 1 87 ? 6.895 7.503 -28.950 1.00 97.12 87 GLN A CA 1
ATOM 632 C C . GLN A 1 87 ? 5.899 8.653 -29.133 1.00 97.12 87 GLN A C 1
ATOM 634 O O . GLN A 1 87 ? 5.031 8.600 -30.000 1.00 97.12 87 GLN A O 1
ATOM 639 N N . SER A 1 88 ? 5.997 9.683 -28.294 1.00 96.75 88 SER A N 1
ATOM 640 C CA . SER A 1 88 ? 5.096 10.843 -28.334 1.00 96.75 88 SER A CA 1
ATOM 641 C C . SER A 1 88 ? 5.545 11.930 -29.316 1.00 96.75 88 SER A C 1
ATOM 643 O O . SER A 1 88 ? 4.749 12.795 -29.677 1.00 96.75 88 SER A O 1
ATOM 645 N N . SER A 1 89 ? 6.810 11.903 -29.744 1.00 96.38 89 SER A N 1
ATOM 646 C CA . SER A 1 89 ? 7.411 12.897 -30.640 1.00 96.38 89 SER A CA 1
ATOM 647 C C . SER A 1 89 ? 8.690 12.378 -31.316 1.00 96.38 89 SER A C 1
ATOM 649 O O . SER A 1 89 ? 9.271 11.390 -30.865 1.00 96.38 89 SER A O 1
ATOM 651 N N . GLY A 1 90 ? 9.165 13.084 -32.348 1.00 91.44 90 GLY A N 1
ATOM 652 C CA . GLY A 1 90 ? 10.336 12.707 -33.156 1.00 91.44 90 GLY A CA 1
ATOM 653 C C . GLY A 1 90 ? 9.959 11.889 -34.398 1.00 91.44 90 GLY A C 1
ATOM 654 O O . GLY A 1 90 ? 8.800 11.509 -34.550 1.00 91.44 90 GLY A O 1
ATOM 655 N N . THR A 1 91 ? 10.926 11.656 -35.289 1.00 83.25 91 THR A N 1
ATOM 656 C CA . THR A 1 91 ? 10.772 10.920 -36.560 1.00 83.25 91 THR A CA 1
ATOM 657 C C . THR A 1 91 ? 12.000 10.085 -36.849 1.00 83.25 91 THR A C 1
ATOM 659 O O . THR A 1 91 ? 13.098 10.614 -36.561 1.00 83.25 91 THR A O 1
#

pLDDT: mean 92.92, std 10.01, range [45.25, 98.44]

Sequence (91 aa):
MSTSDSASTSFITPEVTNNEVFTFTLTVTDNEGATKTDTITINVNNVNILPSANAGANQIVNENTEVSLLGAGSDSDGTIASYIWTQSSGT

Radius of gyration: 26.6 Å; chains: 1; bounding box: 43×20×81 Å

Foldseek 3Di:
DDPDPDPDDDDDDDADLAWDKDKDKDWDADPVGDIDIDMDIDIDGHDFDDKDKAFDDDDDDDPPDDDDTDIDIDGDSDDDPDDDDDDPDDD

Secondary structure (DSSP, 8-state):
-----SS----PPPP-SS-EEEEEEEEEE-TTS-EEEEEEEEEE---PPPPEEE--------TT-------EEE-SSS----------S--